Protein AF-A0A2E8SUC5-F1 (afdb_monomer_lite)

Radius of gyration: 30.16 Å; chains: 1; bounding box: 90×61×42 Å

Secondary structure (DSSP, 8-state):
-------------------PPP-HHHHHTSGGGSPPP-PPPPP-S-TTS-SSHHHHHHHHHHHHTT--PPPPPPHHHHHHHHHHHHTSSPP-S----HHHHHHHHHTSHHHHHHH--

pLDDT: mean 84.6, std 18.45, range [35.69, 97.81]

Structure (mmCIF, N/CA/C/O backbone):
data_AF-A0A2E8SUC5-F1
#
_entry.id   AF-A0A2E8SUC5-F1
#
loop_
_atom_site.group_PDB
_atom_site.id
_atom_site.type_symbol
_atom_site.label_atom_id
_atom_site.label_alt_id
_atom_site.label_comp_id
_atom_site.label_asym_id
_atom_site.label_entity_id
_atom_site.label_seq_id
_atom_site.pdbx_PDB_ins_code
_atom_site.Cartn_x
_atom_site.Cartn_y
_atom_site.Cartn_z
_atom_site.occupancy
_atom_site.B_iso_or_equiv
_atom_site.auth_seq_id
_atom_site.auth_comp_id
_atom_site.auth_asym_id
_atom_site.auth_atom_id
_atom_site.pdbx_PDB_model_num
ATOM 1 N N . MET A 1 1 ? 72.280 -46.890 0.817 1.00 38.03 1 MET A N 1
ATOM 2 C CA . MET A 1 1 ? 73.495 -46.048 0.819 1.00 38.03 1 MET A CA 1
ATOM 3 C C . MET A 1 1 ? 73.113 -44.639 0.399 1.00 38.03 1 MET A C 1
ATOM 5 O O . MET A 1 1 ? 72.507 -44.502 -0.647 1.00 38.03 1 MET A O 1
ATOM 9 N N . LYS A 1 2 ? 73.515 -43.662 1.223 1.00 35.69 2 LYS A N 1
ATOM 10 C CA . LYS A 1 2 ? 73.806 -42.251 0.906 1.00 35.69 2 LYS A CA 1
ATOM 11 C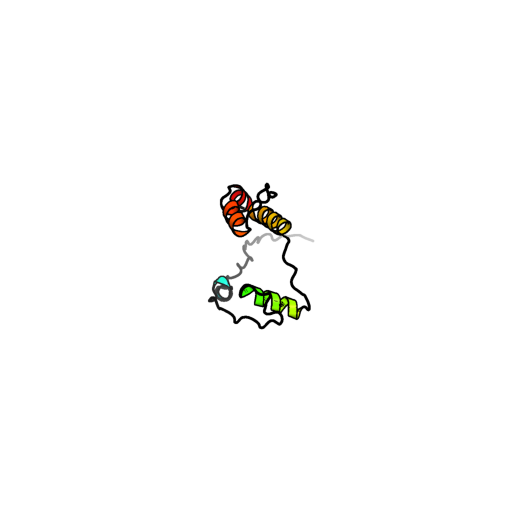 C . LYS A 1 2 ? 72.659 -41.320 0.464 1.00 35.69 2 LYS A C 1
ATOM 13 O O . LYS A 1 2 ? 72.101 -41.417 -0.617 1.00 35.69 2 LYS A O 1
ATOM 18 N N . TRP A 1 3 ? 72.410 -40.373 1.368 1.00 36.97 3 TRP A N 1
ATOM 19 C CA . TRP A 1 3 ? 71.751 -39.078 1.214 1.00 36.97 3 TRP A CA 1
ATOM 20 C C . TRP A 1 3 ? 72.394 -38.167 0.150 1.00 36.97 3 TRP A C 1
ATOM 22 O O . TRP A 1 3 ? 73.594 -38.294 -0.088 1.00 36.97 3 TRP A O 1
ATOM 32 N N . LEU A 1 4 ? 71.613 -37.196 -0.361 1.00 38.16 4 LEU A N 1
ATOM 33 C CA . LEU A 1 4 ? 71.843 -35.725 -0.361 1.00 38.16 4 LEU A CA 1
ATOM 34 C C . LEU A 1 4 ? 70.793 -35.065 -1.290 1.00 38.16 4 LEU A C 1
ATOM 36 O O . LEU A 1 4 ? 70.782 -35.301 -2.489 1.00 38.16 4 LEU A O 1
ATOM 40 N N . ALA A 1 5 ? 69.742 -34.447 -0.748 1.00 44.16 5 ALA A N 1
ATOM 41 C CA . ALA A 1 5 ? 69.642 -33.004 -0.496 1.00 44.16 5 ALA A CA 1
ATOM 42 C C . ALA A 1 5 ? 69.799 -32.131 -1.760 1.00 44.16 5 ALA A C 1
ATOM 44 O O . ALA A 1 5 ? 70.899 -31.892 -2.246 1.00 44.16 5 ALA A O 1
ATOM 45 N N . SER A 1 6 ? 68.685 -31.576 -2.237 1.00 43.16 6 SER A N 1
ATOM 46 C CA . SER A 1 6 ? 68.670 -30.299 -2.951 1.00 43.16 6 SER A CA 1
ATOM 47 C C . SER A 1 6 ? 67.457 -29.511 -2.481 1.00 43.16 6 SER A C 1
ATOM 49 O O . SER A 1 6 ? 66.312 -29.946 -2.573 1.00 43.16 6 SER A O 1
ATOM 51 N N . ILE A 1 7 ? 67.781 -28.391 -1.857 1.00 46.06 7 ILE A N 1
ATOM 52 C CA . ILE A 1 7 ? 66.909 -27.420 -1.225 1.00 46.06 7 ILE A CA 1
ATOM 53 C C . ILE A 1 7 ? 66.650 -26.281 -2.239 1.00 46.06 7 ILE A C 1
ATOM 55 O O . ILE A 1 7 ? 67.522 -25.968 -3.043 1.00 46.06 7 ILE A O 1
ATOM 59 N N . PHE A 1 8 ? 65.494 -25.622 -2.081 1.00 39.19 8 PHE A N 1
ATOM 60 C CA . PHE A 1 8 ? 65.073 -24.302 -2.592 1.00 39.19 8 PHE A CA 1
ATOM 61 C C . PHE A 1 8 ? 64.560 -24.167 -4.038 1.00 39.19 8 PHE A C 1
ATOM 63 O O . PHE A 1 8 ? 65.319 -23.995 -4.982 1.00 39.19 8 PHE A O 1
ATOM 70 N N . ALA A 1 9 ? 63.234 -24.009 -4.145 1.00 38.47 9 ALA A N 1
ATOM 71 C CA . ALA A 1 9 ? 62.630 -22.817 -4.750 1.00 38.47 9 ALA A CA 1
ATOM 72 C C . ALA A 1 9 ? 61.229 -22.585 -4.147 1.00 38.47 9 ALA A C 1
ATOM 74 O O . ALA A 1 9 ? 60.221 -23.091 -4.634 1.00 38.47 9 ALA A O 1
ATOM 75 N N . VAL A 1 10 ? 61.173 -21.818 -3.054 1.00 48.62 10 VAL A N 1
ATOM 76 C CA . VAL A 1 10 ? 59.948 -21.118 -2.647 1.00 48.62 10 VAL A CA 1
ATOM 77 C C . VAL A 1 10 ? 59.784 -19.963 -3.632 1.00 48.62 10 VAL A C 1
ATOM 79 O O . VAL A 1 10 ? 60.501 -18.970 -3.551 1.00 48.62 10 VAL A O 1
ATOM 82 N N . GLY A 1 11 ? 58.896 -20.138 -4.609 1.00 39.50 11 GLY A N 1
ATOM 83 C CA . GLY A 1 11 ? 58.521 -19.118 -5.584 1.00 39.50 11 GLY A CA 1
ATOM 84 C C . GLY A 1 11 ? 57.157 -18.531 -5.242 1.00 39.50 11 GLY A C 1
ATOM 85 O O . GLY A 1 11 ? 56.131 -19.173 -5.440 1.00 39.50 11 GLY A O 1
ATOM 86 N N . LEU A 1 12 ? 57.169 -17.308 -4.718 1.00 49.47 12 LEU A N 1
ATOM 87 C CA . LEU A 1 12 ? 56.021 -16.412 -4.602 1.00 49.47 12 LEU A CA 1
ATOM 88 C C . LEU A 1 12 ? 55.357 -16.173 -5.971 1.00 49.47 12 LEU A C 1
ATOM 90 O O . LEU A 1 12 ? 55.963 -15.573 -6.851 1.00 49.47 12 LEU A O 1
ATOM 94 N N . ALA A 1 13 ? 54.090 -16.558 -6.099 1.00 46.28 13 ALA A N 1
ATOM 95 C CA . ALA A 1 13 ? 53.089 -15.927 -6.964 1.00 46.28 13 ALA A CA 1
ATOM 96 C C . ALA A 1 13 ? 51.719 -16.350 -6.397 1.00 46.28 13 ALA A C 1
ATOM 98 O O . ALA A 1 13 ? 51.264 -17.464 -6.607 1.00 46.28 13 ALA A O 1
ATOM 99 N N . GLY A 1 14 ? 51.080 -15.607 -5.496 1.00 45.81 14 GLY A N 1
ATOM 100 C CA . GLY A 1 14 ? 50.717 -14.214 -5.705 1.00 45.81 14 GLY A CA 1
ATOM 101 C C . GLY A 1 14 ? 49.558 -14.142 -6.702 1.00 45.81 14 GLY A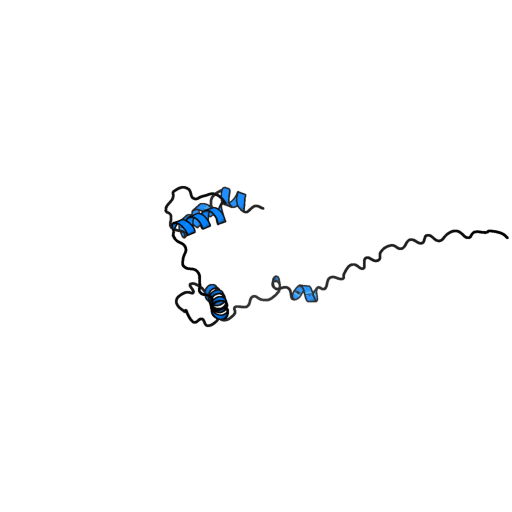 C 1
ATOM 102 O O . GLY A 1 14 ? 49.789 -13.870 -7.869 1.00 45.81 14 GLY A O 1
ATOM 103 N N . GLY A 1 15 ? 48.331 -14.390 -6.232 1.00 52.66 15 GLY A N 1
ATOM 104 C CA . GLY A 1 15 ? 47.103 -13.957 -6.908 1.00 52.66 15 GLY A CA 1
ATOM 105 C C . GLY A 1 15 ? 46.520 -14.893 -7.971 1.00 52.66 15 GLY A C 1
ATOM 106 O O . GLY A 1 15 ? 46.665 -14.656 -9.162 1.00 52.66 15 GLY A O 1
ATOM 107 N N . LEU A 1 16 ? 45.715 -15.869 -7.544 1.00 47.19 16 LEU A N 1
ATOM 108 C CA . LEU A 1 16 ? 44.643 -16.447 -8.371 1.00 47.19 16 LEU A CA 1
ATOM 109 C C . LEU A 1 16 ? 43.281 -16.032 -7.809 1.00 47.19 16 LEU A C 1
ATOM 111 O O . LEU A 1 16 ? 42.413 -16.850 -7.536 1.00 47.19 16 LEU A O 1
ATOM 115 N N . TRP A 1 17 ? 43.110 -14.736 -7.574 1.00 57.16 17 TRP A N 1
ATOM 116 C CA . TRP A 1 17 ? 41.786 -14.134 -7.509 1.00 57.16 17 TRP A CA 1
ATOM 117 C C . TRP A 1 17 ? 41.687 -13.336 -8.799 1.00 57.16 17 TRP A C 1
ATOM 119 O O . TRP A 1 17 ? 42.064 -12.167 -8.847 1.00 57.16 17 TRP A O 1
ATOM 129 N N . ALA A 1 18 ? 41.301 -14.004 -9.888 1.00 57.69 18 ALA A N 1
ATOM 130 C CA . ALA A 1 18 ? 40.873 -13.283 -11.073 1.00 57.69 18 ALA A CA 1
ATOM 131 C C . ALA A 1 18 ? 39.702 -12.409 -10.619 1.00 57.69 18 ALA A C 1
ATOM 133 O O . ALA A 1 18 ? 38.648 -12.934 -10.269 1.00 57.69 18 ALA A O 1
ATOM 134 N N . ALA A 1 19 ? 39.925 -11.097 -10.521 1.00 64.06 19 ALA A N 1
ATOM 135 C CA . ALA A 1 19 ? 38.857 -10.160 -10.230 1.00 64.06 19 ALA A CA 1
ATOM 136 C C . ALA A 1 19 ? 37.774 -10.390 -11.286 1.00 64.06 19 ALA A C 1
ATOM 138 O O . ALA A 1 19 ? 38.034 -10.232 -12.482 1.00 64.06 19 ALA A O 1
ATOM 139 N N . GLU A 1 20 ? 36.604 -10.851 -10.848 1.00 69.56 20 GLU A N 1
ATOM 140 C CA . GLU A 1 20 ? 35.468 -11.077 -11.728 1.00 69.56 20 GLU A CA 1
ATOM 141 C C . GLU A 1 20 ? 35.213 -9.777 -12.494 1.00 69.56 20 GLU A C 1
ATOM 143 O O . GLU A 1 20 ? 35.014 -8.706 -11.915 1.00 69.56 20 GLU A O 1
ATOM 148 N N . LYS A 1 21 ? 35.369 -9.841 -13.816 1.00 79.94 21 LYS A N 1
ATOM 149 C CA . LYS A 1 21 ? 35.344 -8.655 -14.663 1.00 79.94 21 LYS A CA 1
ATOM 150 C C . LYS A 1 21 ? 33.912 -8.126 -14.675 1.00 79.94 21 LYS A C 1
ATOM 152 O O . LYS A 1 21 ? 33.000 -8.846 -15.069 1.00 79.94 21 LYS A O 1
ATOM 157 N N . ILE A 1 22 ? 33.711 -6.881 -14.246 1.00 82.69 22 ILE A N 1
ATOM 158 C CA . ILE A 1 22 ? 32.378 -6.266 -14.197 1.00 82.69 22 ILE A CA 1
ATOM 159 C C . ILE A 1 22 ? 31.810 -6.171 -15.619 1.00 82.69 22 ILE A C 1
ATOM 161 O O . ILE A 1 22 ? 32.367 -5.478 -16.475 1.00 82.69 22 ILE A O 1
ATOM 165 N N . ASP A 1 23 ? 30.683 -6.842 -15.858 1.00 89.31 23 ASP A N 1
ATOM 166 C CA . ASP A 1 23 ? 29.951 -6.765 -17.120 1.00 89.31 23 ASP A CA 1
ATOM 167 C C . ASP A 1 23 ? 29.004 -5.557 -17.120 1.00 89.31 23 ASP A C 1
ATOM 169 O O . ASP A 1 23 ? 27.869 -5.594 -16.636 1.00 89.31 23 ASP A O 1
ATOM 173 N N . LEU A 1 24 ? 29.493 -4.455 -17.686 1.00 89.00 24 LEU A N 1
ATOM 174 C CA . LEU A 1 24 ? 28.725 -3.221 -17.826 1.00 89.00 24 LEU A CA 1
ATOM 175 C C . LEU A 1 24 ? 27.544 -3.357 -18.797 1.00 89.00 24 LEU A C 1
ATOM 177 O O . LEU A 1 24 ? 26.596 -2.582 -18.692 1.00 89.00 24 LEU A O 1
ATOM 181 N N . ALA A 1 25 ? 27.585 -4.294 -19.751 1.00 89.44 25 ALA A N 1
ATOM 182 C CA . ALA A 1 25 ? 26.472 -4.514 -20.670 1.00 89.44 25 ALA A CA 1
ATOM 183 C C . ALA A 1 25 ? 25.299 -5.159 -19.931 1.00 89.44 25 ALA A C 1
ATOM 185 O O . ALA A 1 25 ? 24.200 -4.609 -19.958 1.00 89.44 25 ALA A O 1
ATOM 186 N N . LYS A 1 26 ? 25.567 -6.215 -19.159 1.00 89.81 26 LYS A N 1
ATOM 187 C CA . LYS A 1 26 ? 24.580 -6.832 -18.264 1.00 89.81 26 LYS A CA 1
ATOM 188 C C . LYS A 1 26 ? 24.071 -5.856 -17.202 1.00 89.81 26 LYS A C 1
ATOM 190 O O . LYS A 1 26 ? 22.889 -5.846 -16.877 1.00 89.81 26 LYS A O 1
ATOM 195 N N . GLY A 1 27 ? 24.941 -4.983 -16.692 1.00 90.50 27 GLY A N 1
ATOM 196 C CA . GLY A 1 27 ? 24.545 -3.918 -15.769 1.00 90.50 27 GLY A CA 1
ATOM 197 C C . GLY A 1 27 ? 23.476 -2.985 -16.348 1.00 90.50 27 GLY A C 1
ATOM 198 O O . GLY A 1 27 ? 22.549 -2.611 -15.635 1.00 90.50 27 GLY A O 1
ATOM 199 N N . ARG A 1 28 ? 23.549 -2.658 -17.647 1.00 92.25 28 ARG A N 1
ATOM 200 C CA . ARG A 1 28 ? 22.551 -1.808 -18.323 1.00 92.25 28 ARG A CA 1
ATOM 201 C C . ARG A 1 28 ? 21.180 -2.468 -18.464 1.00 92.25 28 ARG A C 1
ATOM 203 O O . ARG A 1 28 ? 20.196 -1.750 -18.585 1.00 92.25 28 ARG A O 1
ATOM 210 N N . GLU A 1 29 ? 21.091 -3.794 -18.413 1.00 93.69 29 GLU A N 1
ATOM 211 C CA . GLU A 1 29 ? 19.817 -4.530 -18.451 1.00 93.69 29 GLU A CA 1
ATOM 212 C C . GLU A 1 29 ? 19.051 -4.462 -17.120 1.00 93.69 29 GLU A C 1
ATOM 214 O O . GLU A 1 29 ? 17.877 -4.828 -17.054 1.00 93.69 29 GLU A O 1
ATOM 219 N N . HIS A 1 30 ? 19.683 -3.976 -16.047 1.00 93.25 30 HIS A N 1
ATOM 220 C CA . HIS A 1 30 ? 19.019 -3.816 -14.760 1.00 93.25 30 HIS A CA 1
ATOM 221 C C . HIS A 1 30 ? 17.820 -2.861 -14.877 1.00 93.25 30 HIS A C 1
ATOM 223 O O . HIS A 1 30 ? 17.924 -1.782 -15.460 1.00 93.25 30 HIS A O 1
ATOM 229 N N . TRP A 1 31 ? 16.689 -3.234 -14.271 1.00 92.44 31 TRP A N 1
ATOM 230 C CA . TRP A 1 31 ? 15.399 -2.540 -14.402 1.00 92.44 31 TRP A CA 1
ATOM 231 C C . TRP A 1 31 ? 15.463 -1.033 -14.108 1.00 92.44 31 TRP A C 1
ATOM 233 O O . TRP A 1 31 ? 14.737 -0.261 -14.723 1.00 92.44 31 TRP A O 1
ATOM 243 N N . ALA A 1 32 ? 16.355 -0.603 -13.209 1.00 93.94 32 ALA A N 1
ATOM 244 C CA . ALA A 1 32 ? 16.531 0.807 -12.851 1.00 93.94 32 ALA A CA 1
ATOM 245 C C . ALA A 1 32 ? 17.100 1.676 -13.993 1.00 93.94 32 ALA A C 1
ATOM 247 O O . ALA A 1 32 ? 16.960 2.894 -13.951 1.00 93.94 32 ALA A O 1
ATOM 248 N N . PHE A 1 33 ? 17.741 1.064 -14.997 1.00 93.88 33 PHE A N 1
ATOM 249 C CA . PHE A 1 33 ? 18.283 1.744 -16.182 1.00 93.88 33 PHE A CA 1
ATOM 250 C C . PHE A 1 33 ? 17.416 1.559 -17.430 1.00 93.88 33 PHE A C 1
ATOM 252 O O . PHE A 1 33 ? 17.761 2.059 -18.500 1.00 93.88 33 PHE A O 1
ATOM 259 N N . GLN A 1 34 ? 16.302 0.839 -17.308 1.00 94.06 34 GLN A N 1
ATOM 260 C CA . GLN A 1 34 ? 15.354 0.661 -18.396 1.00 94.06 34 GLN A CA 1
ATOM 261 C C . GLN A 1 34 ? 14.348 1.820 -18.413 1.00 94.06 34 GLN A C 1
ATOM 263 O O . GLN A 1 34 ? 14.010 2.366 -17.358 1.00 94.06 34 GLN A O 1
ATOM 268 N N . PRO A 1 35 ? 13.851 2.222 -19.596 1.00 93.81 35 PRO A N 1
ATOM 269 C CA . PRO A 1 35 ? 12.808 3.233 -19.683 1.00 93.81 35 PRO A CA 1
ATOM 270 C C . PRO A 1 35 ? 11.532 2.767 -18.968 1.00 93.81 35 PRO A C 1
ATOM 272 O O . PRO A 1 35 ? 11.151 1.596 -19.025 1.00 93.81 35 PRO A O 1
ATOM 275 N N . VAL A 1 36 ? 10.849 3.704 -18.306 1.00 92.94 36 VAL A N 1
ATOM 276 C CA . VAL A 1 36 ? 9.570 3.426 -17.642 1.00 92.94 36 VAL A CA 1
ATOM 277 C C . VAL A 1 36 ? 8.482 3.267 -18.700 1.00 92.94 36 VAL A C 1
ATOM 279 O O . VAL A 1 36 ? 8.137 4.223 -19.391 1.00 92.94 36 VAL A O 1
ATOM 282 N N . ASN A 1 37 ? 7.899 2.074 -18.776 1.00 90.31 37 ASN A N 1
ATOM 283 C CA . ASN A 1 37 ? 6.765 1.777 -19.645 1.00 90.31 37 ASN A CA 1
ATOM 284 C C . ASN A 1 37 ? 5.462 1.755 -18.836 1.00 90.31 37 ASN A C 1
ATOM 286 O O . ASN A 1 37 ? 5.443 1.305 -17.689 1.00 90.31 37 ASN A O 1
ATOM 290 N N . ARG A 1 38 ? 4.362 2.223 -19.436 1.00 89.94 38 ARG A N 1
ATOM 291 C CA . ARG A 1 38 ? 3.014 2.137 -18.855 1.00 89.94 38 ARG A CA 1
ATOM 292 C C . ARG A 1 38 ? 2.263 0.968 -19.501 1.00 89.94 38 ARG A C 1
ATOM 294 O O . ARG A 1 38 ? 1.798 1.137 -20.625 1.00 89.94 38 ARG A O 1
ATOM 301 N N . PRO A 1 39 ? 2.183 -0.206 -18.851 1.00 92.56 39 PRO A N 1
ATOM 302 C CA . PRO A 1 39 ? 1.446 -1.338 -19.399 1.00 92.56 39 PRO A CA 1
ATOM 303 C C . PRO A 1 39 ? -0.058 -1.052 -19.426 1.00 92.56 39 PRO A C 1
ATOM 305 O O . PRO A 1 39 ? -0.573 -0.300 -18.595 1.00 92.56 39 PRO A O 1
ATOM 308 N N . GLU A 1 40 ? -0.759 -1.685 -20.363 1.00 95.38 40 GLU A N 1
ATOM 309 C CA . GLU A 1 40 ? -2.220 -1.683 -20.384 1.00 95.38 40 GLU A CA 1
ATOM 310 C C . GLU A 1 40 ? -2.781 -2.415 -19.160 1.00 95.38 40 GLU A C 1
ATOM 312 O O . GLU A 1 40 ? -2.166 -3.346 -18.626 1.00 95.38 40 GLU A O 1
ATOM 317 N N . LEU A 1 41 ? -3.952 -1.975 -18.698 1.00 96.56 41 LEU A N 1
ATOM 318 C CA . LEU A 1 41 ? -4.616 -2.595 -17.558 1.00 96.56 41 LEU A CA 1
ATOM 319 C C . LEU A 1 41 ? -5.196 -3.954 -17.974 1.00 96.56 41 LEU A C 1
ATOM 321 O O . LEU A 1 41 ? -5.855 -4.036 -19.012 1.00 96.56 41 LEU A O 1
ATOM 325 N N . PRO A 1 42 ? -4.989 -5.021 -17.185 1.00 96.25 42 PRO A N 1
ATOM 326 C CA . PRO A 1 42 ? -5.586 -6.310 -17.485 1.00 96.25 42 PRO A CA 1
ATOM 327 C C . PRO A 1 42 ? -7.105 -6.252 -17.307 1.00 96.25 42 PRO A C 1
ATOM 329 O O . PRO A 1 42 ? -7.618 -5.616 -16.381 1.00 96.25 42 PRO A O 1
ATOM 332 N N . ALA A 1 43 ? -7.815 -6.966 -18.180 1.00 95.19 43 ALA A N 1
ATOM 333 C CA . ALA A 1 43 ? -9.236 -7.222 -18.007 1.00 95.19 43 ALA A CA 1
ATOM 334 C C . ALA A 1 43 ? -9.461 -8.099 -16.766 1.00 95.19 43 ALA A C 1
ATOM 336 O O . ALA A 1 43 ? -8.714 -9.051 -16.522 1.00 95.19 43 ALA A O 1
ATOM 337 N N . VAL A 1 44 ? -10.485 -7.759 -15.991 1.00 96.81 44 VAL A N 1
ATOM 338 C CA . VAL A 1 44 ? -10.878 -8.432 -14.749 1.00 96.81 44 VAL A CA 1
ATOM 339 C C . VAL A 1 44 ? -12.377 -8.687 -14.790 1.00 96.81 44 VAL A C 1
ATOM 341 O O . VAL A 1 44 ? -13.104 -7.940 -15.436 1.00 96.81 44 VAL A O 1
ATOM 344 N N . ASN A 1 45 ? -12.845 -9.734 -14.118 1.00 94.88 45 ASN A N 1
ATOM 345 C CA . ASN A 1 45 ? -14.268 -10.068 -14.102 1.00 94.88 45 ASN A CA 1
ATOM 346 C C . ASN A 1 45 ? -15.052 -9.162 -13.141 1.00 94.88 45 ASN A C 1
ATOM 348 O O . ASN A 1 45 ? -16.173 -8.762 -13.443 1.00 94.88 45 ASN A O 1
ATOM 352 N N . ALA A 1 46 ? -14.482 -8.847 -11.974 1.00 92.81 46 ALA A N 1
ATOM 353 C CA . ALA A 1 46 ? -15.117 -7.975 -10.984 1.00 92.81 46 ALA A CA 1
ATOM 354 C C . ALA A 1 46 ? -14.695 -6.505 -11.166 1.00 92.81 46 ALA A C 1
ATOM 356 O O . ALA A 1 46 ? -13.829 -6.004 -10.449 1.00 92.81 46 ALA A O 1
ATOM 357 N N . GLU A 1 47 ? -15.324 -5.809 -12.115 1.00 91.94 47 GLU A N 1
ATOM 358 C CA . GLU A 1 47 ? -14.964 -4.433 -12.503 1.00 91.94 47 GLU A CA 1
ATOM 359 C C . GLU A 1 47 ? -15.174 -3.377 -11.399 1.00 91.94 47 GLU A C 1
ATOM 361 O O . GLU A 1 47 ? -14.482 -2.363 -11.390 1.00 91.94 47 GLU A O 1
ATOM 366 N N . ASP A 1 48 ? -16.059 -3.625 -10.426 1.00 93.50 48 ASP A N 1
ATOM 367 C CA . ASP A 1 48 ? -16.374 -2.666 -9.351 1.00 93.50 48 ASP A CA 1
ATOM 368 C C . ASP A 1 48 ? -15.349 -2.646 -8.200 1.00 93.50 48 ASP A C 1
ATOM 370 O O . ASP A 1 48 ? -15.355 -1.745 -7.355 1.00 93.50 48 ASP A O 1
ATOM 374 N N . TRP A 1 49 ? -14.495 -3.670 -8.097 1.00 94.50 49 TRP A N 1
ATOM 375 C CA . TRP A 1 49 ? -13.554 -3.792 -6.981 1.00 94.50 49 TRP A CA 1
ATOM 376 C C . TRP A 1 49 ? -12.317 -2.884 -7.119 1.00 94.50 49 TRP A C 1
ATOM 378 O O . TRP A 1 49 ? -11.987 -2.203 -6.137 1.00 94.50 49 TRP A O 1
ATOM 388 N N . PRO A 1 50 ? -11.631 -2.828 -8.282 1.00 95.81 50 PRO A N 1
ATOM 389 C CA . PRO A 1 50 ? -10.475 -1.961 -8.479 1.00 95.81 50 PRO A CA 1
ATOM 390 C C . PRO A 1 50 ? -10.787 -0.488 -8.196 1.00 95.81 50 PRO A C 1
ATOM 392 O O . PRO A 1 50 ? -11.730 0.079 -8.734 1.00 95.81 50 PRO A O 1
ATOM 395 N N . GLN A 1 51 ? -9.976 0.156 -7.358 1.00 94.56 51 GLN A N 1
ATOM 396 C CA . GLN A 1 51 ? -10.074 1.594 -7.072 1.00 94.56 51 GLN A CA 1
ATOM 397 C C . GLN A 1 51 ? -9.033 2.402 -7.854 1.00 94.56 51 GLN A C 1
ATOM 399 O O . GLN A 1 51 ? -9.145 3.619 -7.989 1.00 94.56 51 GLN A O 1
ATOM 404 N N . ASN A 1 52 ? -7.983 1.740 -8.338 1.00 94.62 52 ASN A N 1
ATOM 405 C CA . ASN A 1 52 ? -6.923 2.330 -9.143 1.00 94.62 52 ASN A CA 1
ATOM 406 C C . ASN A 1 52 ? -6.340 1.293 -10.124 1.00 94.62 52 ASN A C 1
ATOM 408 O O . ASN A 1 52 ? -6.645 0.104 -10.053 1.00 94.62 52 ASN A O 1
ATOM 412 N N . GLY A 1 53 ? -5.449 1.730 -11.019 1.00 95.00 53 GLY A N 1
ATOM 413 C CA . GLY A 1 53 ? -4.855 0.855 -12.036 1.00 95.00 53 GLY A CA 1
ATOM 414 C C . GLY A 1 53 ? -4.040 -0.327 -11.487 1.00 95.00 53 GLY A C 1
ATOM 415 O O . GLY A 1 53 ? -3.993 -1.374 -12.124 1.00 95.00 53 GLY A O 1
ATOM 416 N N . ILE A 1 54 ? -3.428 -0.212 -10.303 1.00 95.25 54 ILE A N 1
ATOM 417 C CA . ILE A 1 54 ? -2.660 -1.308 -9.682 1.00 95.25 54 ILE A CA 1
ATOM 418 C C . ILE A 1 54 ? -3.602 -2.439 -9.255 1.00 95.25 54 ILE A C 1
ATOM 420 O O . ILE A 1 54 ? -3.265 -3.616 -9.404 1.00 95.25 54 ILE A O 1
ATOM 424 N N . ASP A 1 55 ? -4.800 -2.092 -8.787 1.00 96.69 55 ASP A N 1
ATOM 425 C CA . ASP A 1 55 ? -5.783 -3.061 -8.308 1.00 96.69 55 ASP A CA 1
ATOM 426 C C . ASP A 1 55 ? -6.233 -4.025 -9.420 1.00 96.69 55 ASP A C 1
ATOM 428 O O . ASP A 1 55 ? -6.497 -5.190 -9.129 1.00 96.69 55 ASP A O 1
ATOM 432 N N . HIS A 1 56 ? -6.218 -3.600 -10.692 1.00 97.62 56 HIS A N 1
ATOM 433 C CA . HIS A 1 56 ? -6.474 -4.487 -11.835 1.00 97.62 56 HIS A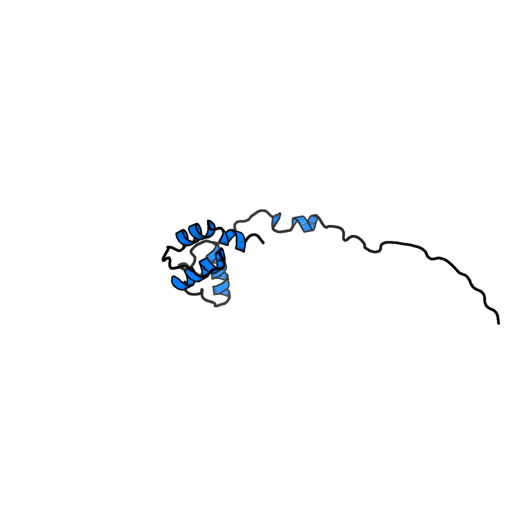 CA 1
ATOM 434 C C . HIS A 1 56 ? -5.452 -5.625 -11.919 1.00 97.62 56 HIS A C 1
ATOM 436 O O . HIS A 1 56 ? -5.822 -6.783 -12.094 1.00 97.62 56 HIS A O 1
ATOM 442 N N . PHE A 1 57 ? -4.160 -5.327 -11.753 1.00 96.94 57 PHE A N 1
ATOM 443 C CA . PHE A 1 57 ? -3.110 -6.351 -11.793 1.00 96.94 57 PHE A CA 1
ATOM 444 C C . PHE A 1 57 ? -3.221 -7.328 -10.620 1.00 96.94 57 PHE A C 1
ATOM 446 O O . PHE A 1 57 ? -3.002 -8.531 -10.790 1.00 96.94 57 PHE A O 1
ATOM 453 N N . ILE A 1 58 ? -3.586 -6.825 -9.437 1.00 96.62 58 ILE A N 1
ATOM 454 C CA . ILE A 1 58 ? -3.809 -7.655 -8.248 1.00 96.62 58 ILE A CA 1
ATOM 455 C C . ILE A 1 58 ? -5.012 -8.571 -8.472 1.00 96.62 58 ILE A C 1
ATOM 457 O O . ILE A 1 58 ? -4.899 -9.786 -8.297 1.00 96.62 58 ILE A O 1
ATOM 461 N N . LEU A 1 59 ? -6.144 -8.006 -8.892 1.00 97.81 59 LEU A N 1
ATOM 462 C CA . LEU A 1 59 ? -7.379 -8.748 -9.102 1.00 97.81 59 LEU A CA 1
ATOM 463 C C . LEU A 1 59 ? -7.229 -9.786 -10.217 1.00 97.81 59 LEU A C 1
ATOM 465 O O . LEU A 1 59 ? -7.564 -10.944 -9.995 1.00 97.81 59 LEU A O 1
ATOM 469 N N . ALA A 1 60 ? -6.609 -9.440 -11.348 1.00 97.62 60 ALA A N 1
ATOM 470 C CA . ALA A 1 60 ? -6.334 -10.393 -12.424 1.00 97.62 60 ALA A CA 1
ATOM 471 C C . ALA A 1 60 ? -5.517 -11.602 -11.931 1.00 97.62 60 ALA A C 1
ATOM 473 O O . ALA A 1 60 ? -5.755 -12.747 -12.330 1.00 97.62 60 ALA A O 1
ATOM 474 N N . ARG A 1 61 ? -4.554 -11.380 -11.022 1.00 97.62 61 ARG A N 1
ATOM 475 C CA . ARG A 1 61 ? -3.766 -12.470 -10.431 1.00 97.62 61 ARG A CA 1
ATOM 476 C C . ARG A 1 61 ? -4.586 -13.324 -9.464 1.00 97.62 61 ARG A C 1
ATOM 478 O O . ARG A 1 61 ? -4.398 -14.542 -9.472 1.00 97.62 61 ARG A O 1
ATOM 485 N N . LEU A 1 62 ? -5.452 -12.707 -8.656 1.00 97.75 62 LEU A N 1
ATOM 486 C CA . LEU A 1 62 ? -6.366 -13.399 -7.740 1.00 97.75 62 LEU A CA 1
ATOM 487 C C . LEU A 1 62 ? -7.370 -14.260 -8.512 1.00 97.75 62 LEU A C 1
ATOM 489 O O . LEU A 1 62 ? -7.465 -15.454 -8.244 1.00 97.75 62 LEU A O 1
ATOM 493 N N . GLU A 1 63 ? -8.023 -13.696 -9.527 1.00 97.25 63 GLU A N 1
ATOM 494 C CA . GLU A 1 63 ? -8.987 -14.394 -10.382 1.00 97.25 63 GLU A CA 1
ATOM 495 C C . GLU A 1 63 ? -8.341 -15.581 -11.102 1.00 97.25 63 GLU A C 1
ATOM 497 O O . GLU A 1 63 ? -8.864 -16.694 -11.055 1.00 97.25 63 GLU A O 1
ATOM 502 N N . LYS A 1 64 ? -7.138 -15.398 -11.670 1.00 97.62 64 LYS A N 1
ATOM 503 C CA . LYS A 1 64 ? -6.361 -16.497 -12.271 1.00 97.62 64 LYS A CA 1
ATOM 504 C C . LYS A 1 64 ? -6.042 -17.616 -11.272 1.00 97.62 64 LYS A C 1
ATOM 506 O O . LYS A 1 64 ? -5.867 -18.763 -11.673 1.00 97.62 64 LYS A O 1
ATOM 511 N N . ALA A 1 65 ? -5.911 -17.286 -9.989 1.00 97.81 65 ALA A N 1
ATOM 512 C CA . ALA A 1 65 ? -5.668 -18.245 -8.915 1.00 97.81 65 ALA A CA 1
ATOM 513 C C . ALA A 1 65 ? -6.962 -18.811 -8.294 1.00 97.81 65 ALA A C 1
ATOM 515 O O . ALA A 1 65 ? -6.873 -19.602 -7.358 1.00 97.81 65 ALA A O 1
ATOM 516 N N . GLY A 1 66 ? -8.147 -18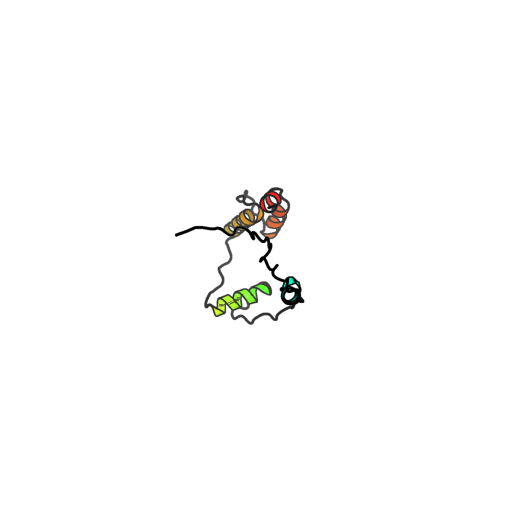.414 -8.775 1.00 97.12 66 GLY A N 1
ATOM 517 C CA . GLY A 1 66 ? -9.434 -18.801 -8.187 1.00 97.12 66 GLY A CA 1
ATOM 518 C C . GLY A 1 66 ? -9.684 -18.200 -6.799 1.00 97.12 66 GLY A C 1
ATOM 519 O O . GLY A 1 66 ? -10.478 -18.736 -6.029 1.00 97.12 66 GLY A O 1
ATOM 520 N N . LEU A 1 67 ? -8.987 -17.114 -6.453 1.00 97.00 67 LEU A N 1
ATOM 521 C CA . LEU A 1 67 ? -9.099 -16.425 -5.171 1.00 97.00 67 LEU A CA 1
ATOM 522 C C . LEU A 1 67 ? -9.956 -15.169 -5.298 1.00 97.00 67 LEU A C 1
ATOM 524 O O . LEU A 1 67 ? -10.009 -14.533 -6.347 1.00 97.00 67 LEU A O 1
ATOM 528 N N . GLN A 1 68 ? -10.577 -14.788 -4.185 1.00 94.69 68 GLN A N 1
ATOM 529 C CA . GLN A 1 68 ? -11.343 -13.552 -4.068 1.00 94.69 68 GLN A CA 1
ATOM 530 C C . GLN A 1 68 ? -10.600 -12.541 -3.191 1.00 94.69 68 GLN A C 1
ATOM 532 O O . GLN A 1 68 ? -9.896 -12.945 -2.255 1.00 94.69 68 GLN A O 1
ATOM 537 N N . PRO A 1 69 ? -10.748 -11.231 -3.451 1.00 94.38 69 PRO A N 1
ATOM 538 C CA . PRO A 1 69 ? -10.189 -10.212 -2.581 1.00 94.38 69 PRO A CA 1
ATOM 539 C C . PRO A 1 69 ? -10.702 -10.319 -1.145 1.00 94.38 69 PRO A C 1
ATOM 541 O O . PRO A 1 69 ? -11.860 -10.652 -0.888 1.00 94.38 69 PRO A O 1
ATOM 544 N N . ALA A 1 70 ? -9.842 -9.978 -0.187 1.00 92.31 70 ALA A N 1
ATOM 545 C CA . ALA A 1 70 ? -10.249 -9.905 1.208 1.00 92.31 70 ALA A CA 1
ATOM 546 C C . ALA A 1 70 ? -11.264 -8.762 1.425 1.00 92.31 70 ALA A C 1
ATOM 548 O O . ALA A 1 70 ? -11.134 -7.697 0.811 1.00 92.31 70 ALA A O 1
ATOM 549 N N . PRO A 1 71 ? -12.238 -8.931 2.338 1.00 92.06 71 PRO A N 1
ATOM 550 C CA . PRO A 1 71 ? -13.175 -7.868 2.667 1.00 92.06 71 PRO A CA 1
ATOM 551 C C . PRO A 1 71 ? -12.452 -6.663 3.274 1.00 92.06 71 PRO A C 1
ATOM 553 O O . PRO A 1 71 ? -11.402 -6.782 3.920 1.00 92.06 71 PRO A O 1
ATOM 556 N N . LYS A 1 72 ? -13.055 -5.481 3.112 1.00 90.88 72 LYS A N 1
ATOM 557 C CA . LYS A 1 72 ? -12.527 -4.238 3.677 1.00 90.88 72 LYS A CA 1
ATOM 558 C C . LYS A 1 72 ? -12.390 -4.359 5.196 1.00 90.88 72 LYS A C 1
ATOM 560 O O . LYS A 1 72 ? -13.292 -4.823 5.892 1.00 90.88 72 LYS A O 1
ATOM 565 N N . ALA A 1 73 ? -11.250 -3.917 5.723 1.00 93.31 73 ALA A N 1
ATOM 566 C CA . ALA A 1 73 ? -11.011 -3.932 7.160 1.00 93.31 73 ALA A CA 1
ATOM 567 C C . ALA A 1 73 ? -12.017 -3.031 7.898 1.00 93.31 73 ALA A C 1
ATOM 569 O O . ALA A 1 73 ? -12.337 -1.934 7.438 1.00 93.31 73 ALA A O 1
ATOM 570 N N . THR A 1 74 ? -12.458 -3.464 9.083 1.00 93.25 74 THR A N 1
ATOM 571 C CA . THR A 1 74 ? -13.286 -2.625 9.962 1.00 93.25 74 THR A CA 1
ATOM 572 C C . THR A 1 74 ? -12.532 -1.342 10.337 1.00 93.25 74 THR A C 1
ATOM 574 O O . THR A 1 74 ? -11.299 -1.379 10.443 1.00 93.25 74 THR A O 1
ATOM 577 N N . PRO A 1 75 ? -13.221 -0.217 10.611 1.00 90.62 75 PRO A N 1
ATOM 578 C CA . PRO A 1 75 ? -12.561 1.043 10.968 1.00 90.62 75 PRO A CA 1
ATOM 579 C C . PRO A 1 75 ? -11.560 0.900 12.125 1.00 90.62 75 PRO A C 1
ATOM 581 O O . PRO A 1 75 ? -10.456 1.441 12.078 1.00 90.62 75 PRO A O 1
ATOM 584 N N . ARG A 1 76 ? -11.905 0.085 13.131 1.00 91.56 76 ARG A N 1
ATOM 585 C CA . ARG A 1 76 ? -11.031 -0.239 14.266 1.00 91.56 76 ARG A CA 1
ATOM 586 C C . ARG A 1 76 ? -9.759 -0.975 13.836 1.00 91.56 76 ARG A C 1
ATOM 588 O O . ARG A 1 76 ? -8.667 -0.621 14.279 1.00 91.56 76 ARG A O 1
ATOM 595 N N . ASN A 1 77 ? -9.888 -1.997 12.986 1.00 93.56 77 ASN A N 1
ATOM 596 C CA . ASN A 1 77 ? -8.742 -2.770 12.505 1.00 93.56 77 ASN A CA 1
ATOM 597 C C . ASN A 1 77 ? -7.847 -1.927 11.595 1.00 93.56 77 ASN A C 1
ATOM 599 O O . ASN A 1 77 ? -6.626 -1.992 11.722 1.00 93.56 77 ASN A O 1
ATOM 603 N N . LEU A 1 78 ? -8.445 -1.116 10.718 1.00 93.62 78 LEU A N 1
ATOM 604 C CA . LEU A 1 78 ? -7.713 -0.210 9.839 1.00 93.62 78 LEU A CA 1
ATOM 605 C C . LEU A 1 78 ? -6.894 0.798 10.649 1.00 93.62 78 LEU A C 1
ATOM 607 O O . LEU A 1 78 ? -5.695 0.924 10.426 1.00 93.62 78 LEU A O 1
ATOM 611 N N . ARG A 1 79 ? -7.494 1.432 11.661 1.00 93.19 79 ARG A N 1
ATOM 612 C CA . ARG A 1 79 ? -6.784 2.365 12.544 1.00 93.19 79 ARG A CA 1
ATOM 613 C C . ARG A 1 79 ? -5.613 1.714 13.264 1.00 93.19 79 ARG A C 1
ATOM 615 O O . ARG A 1 79 ? -4.508 2.249 13.260 1.00 93.19 79 ARG A O 1
ATOM 622 N N . ARG A 1 80 ? -5.844 0.540 13.859 1.00 94.38 80 ARG A N 1
ATOM 623 C CA . ARG A 1 80 ? -4.786 -0.221 14.527 1.00 94.38 80 ARG A CA 1
ATOM 624 C C . ARG A 1 80 ? -3.631 -0.505 13.562 1.00 94.38 80 ARG A C 1
ATOM 626 O O . ARG A 1 80 ? -2.483 -0.301 13.935 1.00 94.38 80 ARG A O 1
ATOM 633 N N . ARG A 1 81 ? -3.930 -0.936 12.330 1.00 95.69 81 ARG A N 1
ATOM 634 C CA . ARG A 1 81 ? -2.918 -1.183 11.291 1.00 95.69 81 ARG A CA 1
ATOM 635 C C . ARG A 1 81 ? -2.148 0.083 10.926 1.00 95.69 81 ARG A C 1
ATOM 637 O O . ARG A 1 81 ? -0.933 0.009 10.860 1.00 95.69 81 ARG A O 1
ATOM 644 N N . ILE A 1 82 ? -2.822 1.221 10.750 1.00 95.38 82 ILE A N 1
ATOM 645 C CA . ILE A 1 82 ? -2.179 2.503 10.420 1.00 95.38 82 ILE A CA 1
ATOM 646 C C . ILE A 1 82 ? -1.175 2.907 11.511 1.00 95.38 82 ILE A C 1
ATOM 648 O O . ILE A 1 82 ? -0.008 3.136 11.207 1.00 95.38 82 ILE A O 1
ATOM 652 N N . HIS A 1 83 ? -1.580 2.912 12.784 1.00 95.56 83 HIS A N 1
ATOM 653 C CA . HIS A 1 83 ? -0.678 3.256 13.891 1.00 95.56 83 HIS A CA 1
ATOM 654 C C . HIS A 1 83 ? 0.527 2.305 13.978 1.00 95.56 83 HIS A C 1
ATOM 656 O O . HIS A 1 83 ? 1.681 2.735 13.986 1.00 95.56 83 HIS A O 1
ATOM 662 N N . TYR A 1 84 ? 0.278 0.994 13.936 1.00 95.62 84 TYR A N 1
ATOM 663 C CA . TYR A 1 84 ? 1.353 0.003 13.935 1.00 95.62 84 TYR A CA 1
ATOM 664 C C . TYR A 1 84 ? 2.150 -0.061 12.638 1.00 95.62 84 TYR A C 1
ATOM 666 O O . TYR A 1 84 ? 3.168 -0.743 12.636 1.00 95.62 84 TYR A O 1
ATOM 674 N N . ALA A 1 85 ? 1.738 0.582 11.549 1.00 95.25 85 ALA A N 1
ATOM 675 C CA . ALA A 1 85 ? 2.521 0.673 10.318 1.00 95.25 85 ALA A CA 1
ATOM 676 C C . ALA A 1 85 ? 3.392 1.934 10.300 1.00 95.25 85 ALA A C 1
ATOM 678 O O . ALA A 1 85 ? 4.523 1.884 9.828 1.00 95.25 85 ALA A O 1
ATOM 679 N N . LEU A 1 86 ? 2.886 3.043 10.841 1.00 95.38 86 LEU A N 1
ATOM 680 C CA . LEU A 1 86 ? 3.562 4.336 10.777 1.00 95.38 86 LEU A CA 1
ATOM 681 C C . LEU A 1 86 ? 4.447 4.605 11.993 1.00 95.38 86 LEU A C 1
ATOM 683 O O . LEU A 1 86 ? 5.592 4.991 11.813 1.00 95.38 86 LEU A O 1
ATOM 687 N N . THR A 1 87 ? 3.971 4.358 13.215 1.00 94.88 87 THR A N 1
ATOM 688 C CA . THR A 1 87 ? 4.699 4.735 14.446 1.00 94.88 87 THR A CA 1
ATOM 689 C C . THR A 1 87 ? 5.122 3.536 15.287 1.00 94.88 87 THR A C 1
ATOM 691 O O . THR A 1 87 ? 6.089 3.603 16.027 1.00 94.88 87 THR A O 1
ATOM 694 N N . GLY A 1 88 ? 4.434 2.398 15.154 1.00 94.69 88 GLY A N 1
ATOM 695 C CA . GLY A 1 88 ? 4.744 1.172 15.915 1.00 94.69 88 GLY A CA 1
ATOM 696 C C . GLY A 1 88 ? 4.076 1.123 17.283 1.00 94.69 88 GLY A C 1
ATOM 697 O O . GLY A 1 88 ? 4.220 0.145 18.011 1.00 94.69 88 GLY A O 1
ATOM 698 N N . LEU A 1 89 ? 3.291 2.150 17.588 1.00 94.56 89 LEU A N 1
ATOM 699 C CA . LEU A 1 89 ? 2.547 2.299 18.825 1.00 94.56 89 LEU A CA 1
ATOM 700 C C . LEU A 1 89 ? 1.071 1.940 18.605 1.00 94.56 89 LEU A C 1
ATOM 702 O O . LEU A 1 89 ? 0.596 1.960 17.470 1.00 94.56 89 LEU A O 1
ATOM 706 N N . PRO A 1 90 ? 0.319 1.588 19.659 1.00 94.56 90 PRO A N 1
ATOM 707 C CA . PRO A 1 90 ? -1.128 1.418 19.564 1.00 94.56 90 PRO A CA 1
ATOM 708 C C . PRO A 1 90 ? -1.857 2.763 19.343 1.00 94.56 90 PRO A C 1
ATOM 710 O O . PRO A 1 90 ? -1.301 3.826 19.620 1.00 94.56 90 PRO A O 1
ATOM 713 N N . PRO A 1 91 ? -3.117 2.742 18.866 1.00 92.50 91 PRO A N 1
ATOM 714 C CA . PRO A 1 91 ? -3.922 3.951 18.707 1.00 92.50 91 PRO A CA 1
ATOM 715 C C . PRO A 1 91 ? -4.329 4.580 20.046 1.00 92.50 91 PRO A C 1
ATOM 717 O O . PRO A 1 91 ? -4.824 3.887 20.934 1.00 92.50 91 PRO A O 1
ATOM 720 N N . SER A 1 92 ? -4.198 5.904 20.161 1.00 80.38 92 SER A N 1
ATOM 721 C CA . SER A 1 92 ? -4.602 6.697 21.328 1.00 80.38 92 SER A CA 1
ATOM 722 C C . SER A 1 92 ? -5.971 7.345 21.103 1.00 80.38 92 SER A C 1
ATOM 724 O O . SER A 1 92 ? -6.043 8.498 20.706 1.00 80.38 92 SER A O 1
ATOM 726 N N . GLY A 1 93 ? -7.060 6.598 21.312 1.00 72.56 93 GLY A N 1
ATOM 727 C CA . GLY A 1 93 ? -8.436 7.112 21.475 1.00 72.56 93 GLY A CA 1
ATOM 728 C C . GLY A 1 93 ? -9.116 7.858 20.308 1.00 72.56 93 GLY A C 1
ATOM 729 O O . GLY A 1 93 ? -10.340 7.821 20.220 1.00 72.56 93 GLY A O 1
ATOM 730 N N . GLU A 1 94 ? -8.385 8.498 19.395 1.00 67.69 94 GLU A N 1
ATOM 731 C CA . GLU A 1 94 ? -8.947 9.369 18.361 1.00 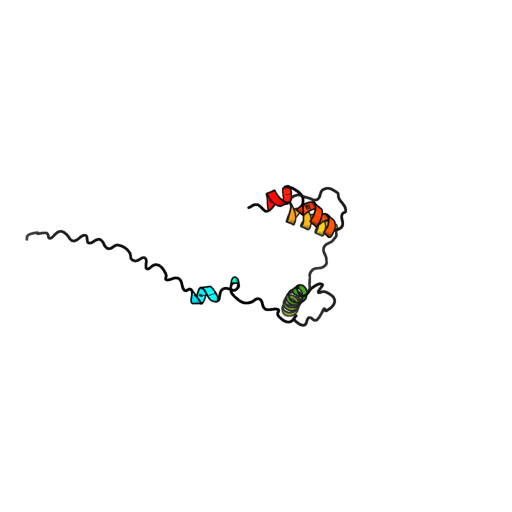67.69 94 GLU A CA 1
ATOM 732 C C . GLU A 1 94 ? -9.716 8.572 17.302 1.00 67.69 94 GLU A C 1
ATOM 734 O O . GLU A 1 94 ? -9.251 7.539 16.808 1.00 67.69 94 GLU A O 1
ATOM 739 N N . ASN A 1 95 ? -10.908 9.064 16.952 1.00 70.81 95 ASN A N 1
ATOM 740 C CA . ASN A 1 95 ? -11.793 8.543 15.906 1.00 70.81 95 ASN A CA 1
ATOM 741 C C . ASN A 1 95 ? -11.668 9.375 14.618 1.00 70.81 95 ASN A C 1
ATOM 743 O O . ASN A 1 95 ? -12.656 9.848 14.066 1.00 70.81 95 ASN A O 1
ATOM 747 N N . ASP A 1 96 ? -10.443 9.533 14.131 1.00 78.00 96 ASP A N 1
ATOM 748 C CA . ASP A 1 96 ? -10.171 10.285 12.908 1.00 78.00 96 ASP A CA 1
ATOM 749 C C . ASP A 1 96 ? -10.494 9.500 11.627 1.00 78.00 96 ASP A C 1
ATOM 751 O O . ASP A 1 96 ? -10.437 8.263 11.589 1.00 78.00 96 ASP A O 1
ATOM 755 N N . ASN A 1 97 ? -10.777 10.239 10.546 1.00 89.19 97 ASN A N 1
ATOM 756 C CA . ASN A 1 97 ? -10.765 9.703 9.186 1.00 89.19 97 ASN A CA 1
ATOM 757 C C . ASN A 1 97 ? -9.361 9.130 8.880 1.00 89.19 97 ASN A C 1
ATOM 759 O O . ASN A 1 97 ? -8.364 9.756 9.245 1.00 89.19 97 ASN A O 1
ATOM 763 N N . PRO A 1 98 ? -9.244 7.975 8.192 1.00 90.00 98 PRO A N 1
ATOM 764 C CA . PRO A 1 98 ? -7.953 7.401 7.814 1.00 90.00 98 PRO A CA 1
ATOM 765 C C . PRO A 1 98 ? -6.953 8.389 7.196 1.00 90.00 98 PRO A C 1
ATOM 767 O O . PRO A 1 98 ? -5.786 8.367 7.572 1.00 90.00 98 PRO A O 1
ATOM 770 N N . ASN A 1 99 ? -7.392 9.275 6.298 1.00 91.62 99 ASN A N 1
ATOM 771 C CA . ASN A 1 99 ? -6.489 10.203 5.614 1.00 91.62 99 ASN A CA 1
ATOM 772 C C . ASN A 1 99 ? -5.925 11.263 6.568 1.00 91.62 99 ASN A C 1
ATOM 774 O O . ASN A 1 99 ? -4.716 11.479 6.588 1.00 91.62 99 ASN A O 1
ATOM 778 N N . SER A 1 100 ? -6.775 11.879 7.400 1.00 92.56 100 SER A N 1
ATOM 779 C CA . SER A 1 100 ? -6.317 12.870 8.384 1.00 92.56 100 SER A CA 1
ATOM 780 C C . SER A 1 100 ? -5.410 12.230 9.431 1.00 92.56 100 SER A C 1
ATOM 782 O O . SER A 1 100 ? -4.393 12.811 9.805 1.00 92.56 100 SER A O 1
ATOM 784 N N . LEU A 1 101 ? -5.736 11.004 9.849 1.00 93.56 101 LEU A N 1
ATOM 785 C CA . LEU A 1 101 ? -4.919 10.236 10.775 1.00 93.56 101 LEU A CA 1
ATOM 786 C C . LEU A 1 101 ? -3.520 9.961 10.211 1.00 93.56 101 LEU A C 1
ATOM 788 O O . LEU A 1 101 ? -2.535 10.138 10.921 1.00 93.56 101 LEU A O 1
ATOM 792 N N . ILE A 1 102 ? -3.422 9.544 8.945 1.00 94.75 102 ILE A N 1
ATOM 793 C CA . ILE A 1 102 ? -2.130 9.314 8.285 1.00 94.75 102 ILE A CA 1
ATOM 794 C C . ILE A 1 102 ? -1.313 10.607 8.281 1.00 94.75 102 ILE A C 1
ATOM 796 O O . ILE A 1 102 ? -0.169 10.594 8.727 1.00 94.75 102 ILE A O 1
ATOM 800 N N . THR A 1 103 ? -1.902 11.728 7.854 1.00 95.75 103 THR A N 1
ATOM 801 C CA . THR A 1 103 ? -1.216 13.028 7.840 1.00 95.75 103 THR A CA 1
ATOM 802 C C . THR A 1 103 ? -0.712 13.427 9.228 1.00 95.75 103 THR A C 1
ATOM 804 O O . THR A 1 103 ? 0.439 13.838 9.353 1.00 95.75 103 THR A O 1
ATOM 807 N N . LYS A 1 104 ? -1.526 13.257 10.280 1.00 94.00 104 LYS A N 1
ATOM 808 C CA . LYS A 1 104 ? -1.112 13.519 11.668 1.00 94.00 104 LYS A CA 1
ATOM 809 C C .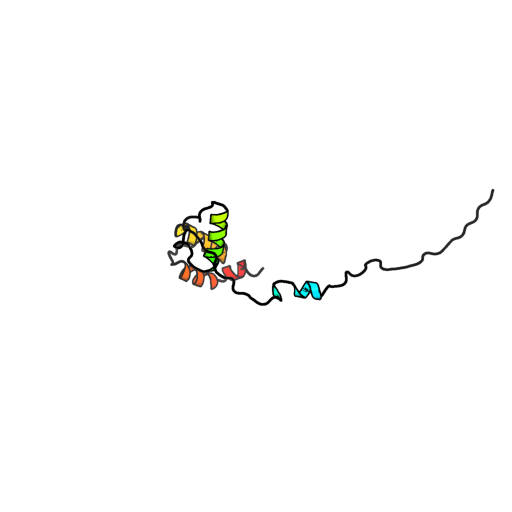 LYS A 1 104 ? 0.073 12.648 12.085 1.00 94.00 104 LYS A C 1
ATOM 811 O O . LYS A 1 104 ? 1.039 13.165 12.630 1.00 94.00 104 LYS A O 1
ATOM 816 N N . LEU A 1 105 ? 0.006 11.339 11.828 1.00 94.69 105 LEU A N 1
ATOM 817 C CA . LEU A 1 105 ? 1.037 10.387 12.255 1.00 94.69 105 LEU A CA 1
ATOM 818 C C . LEU A 1 105 ? 2.366 10.589 11.527 1.00 94.69 105 LEU A C 1
ATOM 820 O O . LEU A 1 105 ? 3.413 10.449 12.146 1.00 94.69 105 LEU A O 1
ATOM 824 N N . LEU A 1 106 ? 2.336 10.951 10.243 1.00 95.44 106 LEU A N 1
ATOM 825 C CA . LEU A 1 106 ? 3.548 11.276 9.485 1.00 95.44 106 LEU A CA 1
ATOM 826 C C . LEU A 1 106 ? 4.287 12.501 10.046 1.00 95.44 106 LEU A C 1
ATOM 828 O O . LEU A 1 106 ? 5.494 12.617 9.855 1.00 95.44 106 LEU A O 1
ATOM 832 N N . ALA A 1 107 ? 3.582 13.398 10.739 1.00 95.44 107 ALA A N 1
ATOM 833 C CA . ALA A 1 107 ? 4.161 14.591 11.348 1.00 95.44 107 ALA A CA 1
ATOM 834 C C . ALA A 1 107 ? 4.734 14.355 12.759 1.00 95.44 107 ALA A C 1
ATOM 836 O O . ALA A 1 107 ? 5.330 15.273 13.324 1.00 95.44 107 ALA A O 1
ATOM 837 N N . THR A 1 108 ? 4.554 13.171 13.363 1.00 94.00 108 THR A N 1
ATOM 838 C CA . THR A 1 108 ? 5.044 12.925 14.726 1.00 94.00 108 THR A CA 1
ATOM 839 C C . THR A 1 108 ? 6.503 12.453 14.747 1.00 94.00 108 THR A C 1
ATOM 841 O O . THR A 1 108 ? 6.948 11.773 13.818 1.00 94.00 108 THR A O 1
ATOM 844 N N . PRO A 1 109 ? 7.261 12.724 15.831 1.00 95.25 109 PRO A N 1
ATOM 845 C CA . PRO A 1 109 ? 8.630 12.219 15.977 1.00 95.25 109 PRO A CA 1
ATOM 846 C C . PRO A 1 109 ? 8.731 10.690 15.882 1.00 95.25 109 PRO A C 1
ATOM 848 O O . PRO A 1 109 ? 9.670 10.166 15.289 1.00 95.25 109 PRO A O 1
ATOM 851 N N . GLN A 1 110 ? 7.723 9.969 16.389 1.00 94.94 110 GLN A N 1
ATOM 852 C CA . GLN A 1 110 ? 7.713 8.502 16.428 1.00 94.94 110 GLN A CA 1
ATOM 853 C C . GLN A 1 110 ? 7.699 7.866 15.033 1.00 94.94 110 GLN A C 1
ATOM 855 O O . GLN A 1 110 ? 8.177 6.744 14.867 1.00 94.94 110 GLN A O 1
ATOM 860 N N . TYR A 1 111 ? 7.161 8.555 14.018 1.00 95.88 111 TYR A N 1
ATOM 861 C CA . TYR A 1 111 ? 7.290 8.099 12.634 1.00 95.88 111 TYR A CA 1
ATOM 862 C C . TYR A 1 111 ? 8.763 8.089 12.203 1.00 95.88 111 TYR A C 1
ATOM 864 O O . TYR A 1 111 ? 9.252 7.075 11.703 1.00 95.88 111 TYR A O 1
ATOM 872 N N . GLY A 1 112 ? 9.491 9.178 12.469 1.00 94.44 112 GLY A N 1
ATOM 873 C CA . GLY A 1 112 ? 10.925 9.270 12.194 1.00 94.44 112 GLY A CA 1
ATOM 874 C C . GLY A 1 112 ? 11.732 8.218 12.954 1.00 94.44 112 GLY A C 1
ATOM 875 O O . GLY A 1 112 ? 12.497 7.479 12.344 1.00 94.44 112 GLY A O 1
ATOM 876 N N . GLU A 1 113 ? 11.500 8.078 14.261 1.00 94.50 113 GLU A N 1
ATOM 877 C CA . GLU A 1 113 ? 12.175 7.086 15.117 1.00 94.50 113 GLU A CA 1
ATOM 878 C C . GLU A 1 113 ? 12.020 5.646 14.602 1.00 94.50 113 GLU A C 1
ATOM 880 O O . GLU A 1 113 ? 12.942 4.837 14.699 1.00 94.50 113 GLU A O 1
ATOM 885 N N . ARG A 1 114 ? 10.861 5.313 14.023 1.00 92.69 114 ARG A N 1
ATOM 886 C CA . ARG A 1 114 ? 10.615 3.991 13.446 1.00 92.69 114 ARG A CA 1
ATOM 887 C C . ARG A 1 114 ? 11.364 3.767 12.129 1.00 92.69 114 ARG A C 1
ATOM 889 O O . ARG A 1 114 ? 11.852 2.658 11.904 1.00 92.69 114 ARG A O 1
ATOM 896 N N . TRP A 1 115 ? 11.368 4.762 11.242 1.00 92.69 115 TRP A N 1
ATOM 897 C CA . TRP A 1 115 ? 11.810 4.612 9.849 1.00 92.69 115 TRP A CA 1
ATOM 898 C C . TRP A 1 115 ? 13.251 5.061 9.585 1.00 92.69 115 TRP A C 1
ATOM 900 O O . TRP A 1 115 ? 13.782 4.731 8.532 1.00 92.69 115 TRP A O 1
ATOM 910 N N . ALA A 1 116 ? 13.909 5.750 10.520 1.00 85.06 116 ALA A N 1
ATOM 911 C CA . ALA A 1 116 ? 15.291 6.225 10.388 1.00 85.06 116 ALA A CA 1
ATOM 912 C C . ALA A 1 116 ? 16.371 5.130 10.567 1.00 85.06 116 ALA A C 1
ATOM 914 O O . ALA A 1 116 ? 17.443 5.412 11.099 1.00 85.06 116 ALA A O 1
ATOM 915 N N . ARG A 1 117 ? 16.088 3.883 10.172 1.00 60.47 117 ARG A N 1
ATOM 916 C CA . ARG A 1 117 ? 17.061 2.778 10.212 1.00 60.47 117 ARG A CA 1
ATOM 917 C C . ARG A 1 117 ? 17.942 2.736 8.975 1.00 60.47 117 ARG A C 1
ATOM 919 O O . ARG A 1 117 ? 17.410 2.995 7.875 1.00 60.47 117 ARG A O 1
#

Foldseek 3Di:
DDDDDDDDDPDDDDDPPPPPDDDVVVVCVPPVNDDDDDDDQDDAPPPVPDPDSVVSVVRVVQVVVVHDDDDDDDQQRLQQCLCCVQQNDGDDPDPDDPVVSNVVSNPDVSSCVVPVD

Sequence (117 aa):
MKWLASIFAVGLAGGLWAAEKIDLAKGREHWAFQPVNRPELPAVNAEDWPQNGIDHFILARLEKAGLQPAPKATPRNLRRRIHYALTGLPPSGENDNPNSLITKLLATPQYGERWAR